Protei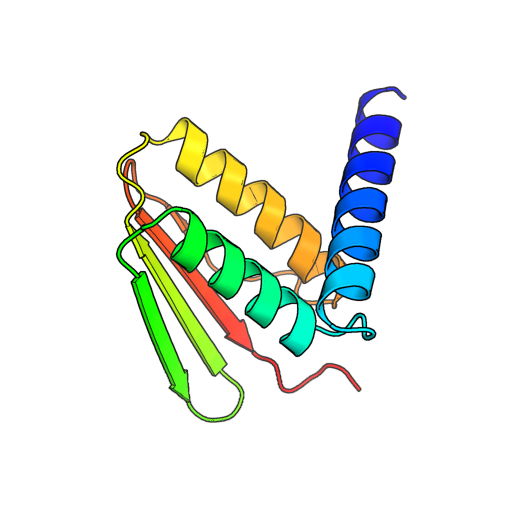n AF-K0IP11-F1 (afdb_monomer_lite)

Organism: Nitrososphaera gargensis (strain Ga9.2) (NCBI:txid1237085)

Sequence (105 aa):
MLAKIAEYIAKKETRDFVLMLRNEYNITSALDVIETWIRIAGYPYRHEVNFSKQAYTIQHEMGRKWSVYLKEQYESLFEDFGLKRVDFTVTDTTLSFMVDTEHLA

Structure (mmCIF, N/CA/C/O backbone):
data_AF-K0IP11-F1
#
_entry.id   AF-K0IP11-F1
#
loop_
_atom_site.group_PDB
_atom_site.id
_atom_site.type_symbol
_atom_site.label_atom_id
_atom_site.label_alt_id
_atom_site.label_comp_id
_atom_site.label_asym_id
_atom_site.label_entity_id
_atom_site.label_seq_id
_atom_site.pdbx_PDB_ins_code
_atom_site.Cartn_x
_atom_site.Cartn_y
_atom_site.Cartn_z
_atom_site.occupancy
_atom_site.B_iso_or_equiv
_atom_site.auth_seq_id
_atom_site.auth_comp_id
_atom_site.auth_asym_id
_atom_site.auth_atom_id
_atom_site.pdbx_PDB_model_num
ATOM 1 N N . MET A 1 1 ? 1.693 26.686 -6.260 1.00 82.00 1 MET A N 1
ATOM 2 C CA . MET A 1 1 ? 0.237 26.678 -6.532 1.00 82.00 1 MET A CA 1
ATOM 3 C C . MET A 1 1 ? -0.175 25.418 -7.289 1.00 82.00 1 MET A C 1
ATOM 5 O O . MET A 1 1 ? -0.962 24.665 -6.742 1.00 82.00 1 MET A O 1
ATOM 9 N N . LEU A 1 2 ? 0.413 25.127 -8.459 1.00 89.44 2 LEU A N 1
ATOM 10 C CA . LEU A 1 2 ? 0.066 23.948 -9.275 1.00 89.44 2 LEU A CA 1
ATOM 11 C C . LEU A 1 2 ? 0.237 22.598 -8.556 1.00 89.44 2 LEU A C 1
ATOM 13 O O . LEU A 1 2 ? -0.681 21.792 -8.587 1.00 89.44 2 LEU A O 1
ATOM 17 N N . ALA A 1 3 ? 1.351 22.382 -7.847 1.00 86.56 3 ALA A N 1
ATOM 18 C CA . ALA A 1 3 ? 1.587 21.128 -7.119 1.00 86.56 3 ALA A CA 1
ATOM 19 C C . ALA A 1 3 ? 0.498 20.823 -6.071 1.00 86.56 3 ALA A C 1
ATOM 21 O O . ALA A 1 3 ? 0.025 19.700 -5.991 1.00 86.56 3 ALA A O 1
ATOM 22 N N . LYS A 1 4 ? 0.029 21.844 -5.339 1.00 87.56 4 LYS A N 1
ATOM 23 C CA . LYS A 1 4 ? -1.056 21.694 -4.354 1.00 87.56 4 LYS A CA 1
ATOM 24 C C . LYS A 1 4 ? -2.401 21.365 -5.006 1.00 87.56 4 LYS A C 1
ATOM 26 O O . LYS A 1 4 ? -3.194 20.633 -4.434 1.00 87.56 4 LYS A O 1
ATOM 31 N N . ILE A 1 5 ? -2.664 21.916 -6.194 1.00 91.94 5 ILE A N 1
ATOM 32 C CA . ILE A 1 5 ? -3.877 21.598 -6.961 1.00 91.94 5 ILE A CA 1
ATOM 33 C C . ILE A 1 5 ? -3.803 20.155 -7.469 1.00 91.94 5 ILE A C 1
ATOM 35 O O . ILE A 1 5 ? -4.782 19.428 -7.353 1.00 91.94 5 ILE A O 1
ATOM 39 N N . ALA A 1 6 ? -2.647 19.731 -7.984 1.00 87.38 6 ALA A N 1
ATOM 40 C CA . ALA A 1 6 ? -2.434 18.357 -8.430 1.00 87.38 6 ALA A CA 1
ATOM 41 C C . ALA A 1 6 ? -2.608 17.354 -7.279 1.00 87.38 6 ALA A C 1
ATOM 43 O O . ALA A 1 6 ? -3.328 16.375 -7.437 1.00 87.38 6 ALA A O 1
ATOM 44 N N . GLU A 1 7 ? -2.026 17.638 -6.111 1.00 85.50 7 GLU A N 1
ATOM 45 C CA . GLU A 1 7 ? -2.199 16.830 -4.899 1.00 85.50 7 GLU A CA 1
ATOM 46 C C . GLU A 1 7 ? -3.674 16.753 -4.475 1.00 85.50 7 GLU A C 1
ATOM 48 O O . GLU A 1 7 ? -4.195 15.668 -4.233 1.00 85.50 7 GLU A O 1
ATOM 53 N N . TYR A 1 8 ? -4.376 17.891 -4.447 1.00 88.69 8 TYR A N 1
ATOM 54 C CA . TYR A 1 8 ? -5.800 17.939 -4.110 1.00 88.69 8 TYR A CA 1
ATOM 55 C C . TYR A 1 8 ? -6.659 17.103 -5.070 1.00 88.69 8 TYR A C 1
ATOM 57 O O . TYR A 1 8 ? -7.524 16.350 -4.622 1.00 88.69 8 TYR A O 1
ATOM 65 N N . ILE A 1 9 ? -6.415 17.210 -6.381 1.00 89.62 9 ILE A N 1
ATOM 66 C CA . ILE A 1 9 ? -7.131 16.422 -7.391 1.00 89.62 9 ILE A CA 1
ATOM 67 C C . ILE A 1 9 ? -6.821 14.933 -7.211 1.00 89.62 9 ILE A C 1
ATOM 69 O O . ILE A 1 9 ? -7.751 14.137 -7.166 1.00 89.62 9 ILE A O 1
ATOM 73 N N . ALA A 1 10 ? -5.552 14.553 -7.037 1.00 86.81 10 ALA A N 1
ATOM 74 C CA . ALA A 1 10 ? -5.158 13.156 -6.852 1.00 86.81 10 ALA A CA 1
ATOM 75 C C . ALA A 1 10 ? -5.820 12.518 -5.618 1.00 86.81 10 ALA A C 1
ATOM 77 O O . ALA A 1 10 ? -6.338 11.401 -5.703 1.00 86.81 10 ALA A O 1
ATOM 78 N N . LYS A 1 11 ? -5.867 13.242 -4.491 1.00 87.62 11 LYS A N 1
ATOM 79 C CA . LYS A 1 11 ? -6.560 12.798 -3.271 1.00 87.62 11 LYS A CA 1
ATOM 80 C C . LYS A 1 11 ? -8.060 12.638 -3.500 1.00 87.62 11 LYS A C 1
ATOM 82 O O . LYS A 1 11 ? -8.634 11.612 -3.145 1.00 87.62 11 LYS A O 1
ATOM 87 N N . LYS A 1 12 ? -8.693 13.623 -4.147 1.00 91.62 12 LYS A N 1
ATOM 88 C CA . LYS A 1 12 ? -10.125 13.573 -4.460 1.00 91.62 12 LYS A CA 1
ATOM 89 C C . LYS A 1 12 ? -10.472 12.384 -5.364 1.00 91.62 12 LYS A C 1
ATOM 91 O O . LYS A 1 12 ? -11.376 11.631 -5.029 1.00 91.62 12 LYS A O 1
ATOM 96 N N . GLU A 1 13 ? -9.739 12.192 -6.458 1.00 89.94 13 GLU A N 1
ATOM 97 C CA . GLU A 1 13 ? -9.947 11.077 -7.394 1.00 89.94 13 GLU A CA 1
ATOM 98 C C . GLU A 1 13 ? -9.764 9.720 -6.699 1.00 89.94 13 GLU A C 1
ATOM 100 O O . GLU A 1 13 ? -10.586 8.821 -6.861 1.00 89.94 13 GLU A O 1
ATOM 105 N N . THR A 1 14 ? -8.733 9.584 -5.856 1.00 88.31 14 THR A N 1
ATOM 106 C CA . THR A 1 14 ? -8.506 8.359 -5.071 1.00 88.31 14 THR A CA 1
ATOM 107 C C . THR A 1 14 ? -9.682 8.077 -4.134 1.00 88.31 14 THR A C 1
ATOM 109 O O . THR A 1 14 ? -10.186 6.954 -4.094 1.00 88.31 14 THR A O 1
ATOM 112 N N . ARG A 1 15 ? -10.179 9.100 -3.427 1.00 93.06 15 ARG A N 1
ATOM 113 C CA . ARG A 1 15 ? -11.352 8.987 -2.552 1.00 93.06 15 ARG A CA 1
ATOM 114 C C . ARG A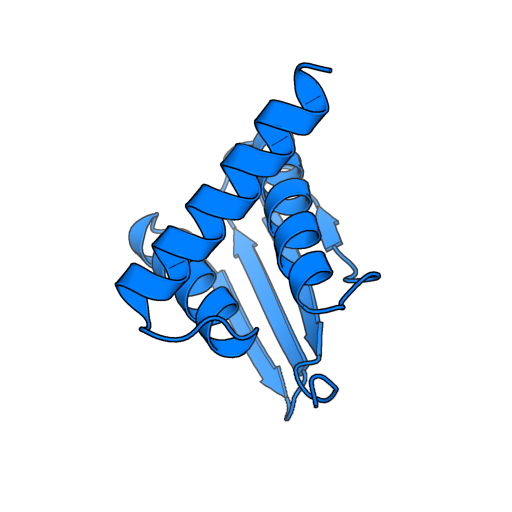 1 15 ? -12.618 8.599 -3.313 1.00 93.06 15 ARG A C 1
ATOM 116 O O . ARG A 1 15 ? -13.331 7.696 -2.879 1.00 93.06 15 ARG A O 1
ATOM 123 N N . ASP A 1 16 ? -12.897 9.269 -4.427 1.00 93.12 16 ASP A N 1
ATOM 124 C CA . ASP A 1 16 ? -14.080 9.010 -5.252 1.00 93.12 16 ASP A CA 1
ATOM 125 C C . ASP A 1 16 ? -14.036 7.584 -5.829 1.00 93.12 16 ASP A C 1
ATOM 127 O O . ASP A 1 16 ? -15.052 6.888 -5.843 1.00 93.12 16 ASP A O 1
ATOM 131 N N . PHE A 1 17 ? -12.848 7.095 -6.199 1.00 90.06 17 PHE A N 1
ATOM 132 C CA . PHE A 1 17 ? -12.649 5.724 -6.664 1.00 90.06 17 PHE A CA 1
ATOM 133 C C . PHE A 1 17 ? -12.885 4.676 -5.564 1.00 90.06 17 PHE A C 1
ATOM 135 O O . PHE A 1 17 ? -13.551 3.666 -5.808 1.00 90.06 17 PHE A O 1
ATOM 142 N N . VAL A 1 18 ? -12.394 4.916 -4.341 1.00 94.44 18 VAL A N 1
ATOM 143 C CA . VAL A 1 18 ? -12.656 4.023 -3.196 1.00 94.44 18 VAL A CA 1
ATOM 144 C C . VAL A 1 18 ? -14.154 3.965 -2.889 1.00 94.44 18 VAL A C 1
ATOM 146 O O . VAL A 1 18 ? -14.716 2.876 -2.769 1.00 94.44 18 VAL A O 1
ATOM 149 N N . LEU A 1 19 ? -14.823 5.121 -2.853 1.00 94.31 19 LEU A N 1
ATOM 150 C CA . LEU A 1 19 ? -16.271 5.198 -2.649 1.00 94.31 19 LEU A CA 1
ATOM 151 C C . LEU A 1 19 ? -17.054 4.486 -3.755 1.00 94.31 19 LEU A C 1
ATOM 153 O O . LEU A 1 19 ? -18.004 3.770 -3.456 1.00 94.31 19 LEU A O 1
ATOM 157 N N . MET A 1 20 ? -16.645 4.625 -5.016 1.00 94.81 20 MET A N 1
ATOM 158 C CA . MET A 1 20 ? -17.287 3.934 -6.135 1.00 94.81 20 MET A CA 1
ATOM 159 C C . MET A 1 20 ? -17.217 2.405 -5.988 1.00 94.81 20 MET A C 1
ATOM 161 O O . MET A 1 20 ? -18.186 1.718 -6.302 1.00 94.81 20 MET A O 1
ATOM 165 N N . LEU A 1 21 ? -16.087 1.862 -5.519 1.00 92.75 21 LEU A N 1
ATOM 166 C CA . LEU A 1 21 ? -15.873 0.412 -5.431 1.00 92.75 21 LEU A CA 1
ATOM 167 C C . LEU A 1 21 ? -16.351 -0.236 -4.129 1.00 92.75 21 LEU A C 1
ATOM 169 O O . LEU A 1 21 ? -16.576 -1.450 -4.117 1.00 92.75 21 LEU A O 1
ATOM 173 N N . ARG A 1 22 ? -16.432 0.520 -3.029 1.00 94.88 22 ARG A N 1
ATOM 174 C CA . ARG A 1 22 ? -16.724 -0.024 -1.690 1.00 94.88 22 ARG A CA 1
ATOM 175 C C . ARG A 1 22 ? -17.845 0.684 -0.941 1.00 94.88 22 ARG A C 1
ATOM 177 O O . ARG A 1 22 ? -18.251 0.193 0.102 1.00 94.88 22 ARG A O 1
ATOM 184 N N . ASN A 1 23 ? -18.378 1.786 -1.472 1.00 93.81 23 ASN A N 1
ATOM 185 C CA . ASN A 1 23 ? -19.442 2.598 -0.867 1.00 93.81 23 ASN A CA 1
ATOM 186 C C . ASN A 1 23 ? -19.090 3.212 0.509 1.00 93.81 23 ASN A C 1
ATOM 188 O O . ASN A 1 23 ? -19.911 3.901 1.111 1.00 93.81 23 ASN A O 1
ATOM 192 N N . GLU A 1 24 ? -17.859 3.020 0.987 1.00 93.81 24 GLU A N 1
ATOM 193 C CA . GLU A 1 24 ? -17.335 3.529 2.251 1.00 93.81 24 GLU A CA 1
ATOM 194 C C . GLU A 1 24 ? -15.910 4.061 2.054 1.00 93.81 24 GLU A C 1
ATOM 196 O O . GLU A 1 24 ? -15.152 3.548 1.232 1.00 93.81 24 GLU A O 1
ATOM 201 N N . TYR A 1 25 ? -15.536 5.099 2.811 1.00 93.38 25 TYR A N 1
ATOM 202 C CA . TYR A 1 25 ? -14.178 5.655 2.813 1.00 93.38 25 TYR A CA 1
ATOM 203 C C . TYR A 1 25 ? -13.542 5.489 4.194 1.00 93.38 25 TYR A C 1
ATOM 205 O O . TYR A 1 25 ? -13.536 6.409 5.010 1.00 93.38 25 TYR A O 1
ATOM 213 N N . ASN A 1 26 ? -13.042 4.283 4.456 1.00 93.06 26 ASN A N 1
ATOM 214 C CA . ASN A 1 26 ? -12.271 3.914 5.643 1.00 93.06 26 ASN A CA 1
ATOM 215 C C . ASN A 1 26 ? -10.999 3.157 5.224 1.00 93.06 26 ASN A C 1
ATOM 217 O O . ASN A 1 26 ? -10.879 2.735 4.070 1.00 93.06 26 ASN A O 1
ATOM 221 N N . ILE A 1 27 ? -10.051 2.981 6.154 1.00 93.25 27 ILE A N 1
ATOM 222 C CA . ILE A 1 27 ? -8.760 2.341 5.854 1.00 93.25 27 ILE A CA 1
ATOM 223 C C . ILE A 1 27 ? -8.936 0.934 5.278 1.00 93.25 27 ILE A C 1
ATOM 225 O O . ILE A 1 27 ? -8.256 0.576 4.321 1.00 93.25 27 ILE A O 1
ATOM 229 N N . THR A 1 28 ? -9.892 0.163 5.799 1.00 93.12 28 THR A N 1
ATOM 230 C CA . THR A 1 28 ? -10.173 -1.193 5.322 1.00 93.12 28 THR A CA 1
ATOM 231 C C . THR A 1 28 ? -10.589 -1.165 3.858 1.00 93.12 28 THR A C 1
ATOM 233 O O . THR A 1 28 ? -10.000 -1.873 3.053 1.00 93.12 28 THR A O 1
ATOM 236 N N . SER A 1 29 ? -11.521 -0.285 3.483 1.00 95.12 29 SER A N 1
ATOM 237 C CA . SER A 1 29 ? -11.975 -0.113 2.097 1.00 95.12 29 SER A CA 1
ATOM 238 C C . SER A 1 29 ? -10.851 0.349 1.167 1.00 95.12 29 SER A C 1
ATOM 240 O O . SER A 1 29 ? -10.761 -0.110 0.029 1.00 95.12 29 SER A O 1
ATOM 242 N N . ALA A 1 30 ? -9.975 1.235 1.643 1.00 94.88 30 ALA A N 1
ATOM 243 C CA . ALA A 1 30 ? -8.823 1.710 0.884 1.00 94.88 30 ALA A CA 1
ATOM 244 C C . ALA A 1 30 ? -7.802 0.589 0.608 1.00 94.88 30 ALA A C 1
ATOM 246 O O . ALA A 1 30 ? -7.350 0.437 -0.530 1.00 94.88 30 ALA A O 1
ATOM 247 N N . LEU A 1 31 ? -7.482 -0.230 1.616 1.00 95.25 31 LEU A N 1
ATOM 248 C CA . LEU A 1 31 ? -6.608 -1.401 1.471 1.00 95.25 31 LEU A CA 1
ATOM 249 C C . LEU A 1 31 ? -7.209 -2.441 0.521 1.00 95.25 31 LEU A C 1
ATOM 251 O O . LEU A 1 31 ? -6.516 -2.953 -0.355 1.00 95.25 31 LEU A O 1
ATOM 255 N N . ASP A 1 32 ? -8.516 -2.669 0.620 1.00 94.88 32 ASP A N 1
ATOM 256 C CA . ASP A 1 32 ? -9.257 -3.584 -0.248 1.00 94.88 32 ASP A CA 1
ATOM 257 C C . ASP A 1 32 ? -9.184 -3.167 -1.729 1.00 94.88 32 ASP A C 1
ATOM 259 O O . ASP A 1 32 ? -9.077 -3.997 -2.641 1.00 94.88 32 ASP A O 1
ATOM 263 N N . VAL A 1 33 ? -9.213 -1.856 -1.984 1.00 94.81 33 VAL A N 1
ATOM 264 C CA . VAL A 1 33 ? -9.052 -1.268 -3.319 1.00 94.81 33 VAL A CA 1
ATOM 265 C C . VAL A 1 33 ? -7.609 -1.375 -3.810 1.00 94.81 33 VAL A C 1
ATOM 267 O O . VAL A 1 33 ? -7.405 -1.734 -4.972 1.00 94.81 33 VAL A O 1
ATOM 270 N N . ILE A 1 34 ? -6.613 -1.133 -2.950 1.00 95.06 34 ILE A N 1
ATOM 271 C CA . ILE A 1 34 ? -5.197 -1.369 -3.274 1.00 95.06 34 ILE A CA 1
ATOM 272 C C . ILE A 1 34 ? -4.988 -2.832 -3.685 1.00 95.06 34 ILE A C 1
ATOM 274 O O . ILE A 1 34 ? -4.430 -3.097 -4.751 1.00 95.06 34 ILE A O 1
ATOM 278 N N . GLU A 1 35 ? -5.480 -3.783 -2.891 1.00 95.12 35 GLU A N 1
ATOM 279 C CA . GLU A 1 35 ? -5.330 -5.210 -3.179 1.00 95.12 35 GLU A CA 1
ATOM 280 C C . GLU A 1 35 ? -6.059 -5.615 -4.466 1.00 95.12 35 GLU A C 1
ATOM 282 O O . GLU A 1 35 ? -5.526 -6.374 -5.279 1.00 95.12 35 GLU A O 1
ATOM 287 N N . THR A 1 36 ? -7.245 -5.052 -4.710 1.00 94.31 36 THR A N 1
ATOM 288 C CA . THR A 1 36 ? -7.974 -5.248 -5.970 1.00 94.31 36 THR A CA 1
ATOM 289 C C . THR A 1 36 ? -7.141 -4.785 -7.171 1.00 94.31 36 THR A C 1
ATOM 291 O O . THR A 1 36 ? -7.040 -5.516 -8.157 1.00 94.31 36 THR A O 1
ATOM 294 N N . TRP A 1 37 ? -6.494 -3.619 -7.089 1.00 92.94 37 TRP A N 1
ATOM 295 C CA . TRP A 1 37 ? -5.611 -3.119 -8.148 1.00 92.94 37 TRP A CA 1
ATOM 296 C C . TRP A 1 37 ? -4.393 -4.010 -8.376 1.00 92.94 37 TRP A C 1
ATOM 298 O O . TRP A 1 37 ? -4.092 -4.331 -9.523 1.00 92.94 37 TRP A O 1
ATOM 308 N N . ILE A 1 38 ? -3.721 -4.438 -7.305 1.00 94.75 38 ILE A N 1
ATOM 309 C CA . ILE A 1 38 ? -2.566 -5.348 -7.368 1.00 94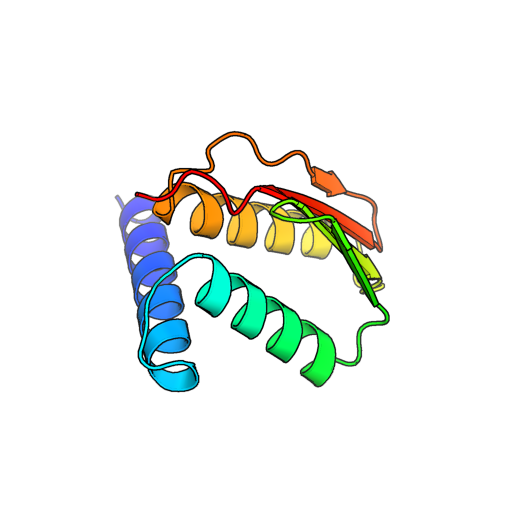.75 38 ILE A CA 1
ATOM 310 C C . ILE A 1 38 ? -2.958 -6.651 -8.074 1.00 94.75 38 ILE A C 1
ATOM 312 O O . ILE A 1 38 ? -2.249 -7.118 -8.967 1.00 94.75 38 ILE A O 1
ATOM 316 N N . ARG A 1 39 ? -4.129 -7.198 -7.725 1.00 95.19 39 ARG A N 1
ATOM 317 C CA . ARG A 1 39 ? -4.675 -8.420 -8.320 1.00 95.19 39 ARG A CA 1
ATOM 318 C C . ARG A 1 39 ? -5.005 -8.245 -9.802 1.00 95.19 39 ARG A C 1
ATOM 320 O O . ARG A 1 39 ? -4.643 -9.104 -10.599 1.00 95.19 39 ARG A O 1
ATOM 327 N N . ILE A 1 40 ? -5.660 -7.144 -10.182 1.00 94.81 40 ILE A N 1
ATOM 328 C CA . ILE A 1 40 ? -5.992 -6.840 -11.586 1.00 94.81 40 ILE A CA 1
ATOM 329 C C . ILE A 1 40 ? -4.724 -6.609 -12.417 1.00 94.81 40 ILE A C 1
ATOM 331 O O . ILE A 1 40 ? -4.654 -7.057 -13.559 1.00 94.81 40 ILE A O 1
ATOM 335 N N . ALA A 1 41 ? -3.711 -5.955 -11.845 1.00 93.50 41 ALA A N 1
ATOM 336 C CA . ALA A 1 41 ? -2.418 -5.744 -12.489 1.00 93.50 41 ALA A CA 1
ATOM 337 C C . ALA A 1 41 ? -1.605 -7.043 -12.658 1.00 93.50 41 ALA A C 1
ATOM 339 O O . ALA A 1 41 ? -0.611 -7.053 -13.380 1.00 93.50 41 ALA A O 1
ATOM 340 N N . GLY A 1 42 ? -2.019 -8.137 -12.010 1.00 96.25 42 GLY A N 1
ATOM 341 C CA . GLY A 1 42 ? -1.343 -9.429 -12.085 1.00 96.25 42 GLY A CA 1
ATOM 342 C C . GLY A 1 42 ? -0.022 -9.475 -11.319 1.00 96.25 42 GLY A C 1
ATOM 343 O O . GLY A 1 42 ? 0.810 -10.336 -11.601 1.00 96.25 42 GLY A O 1
ATOM 344 N N . TYR A 1 43 ? 0.193 -8.564 -10.367 1.00 96.88 43 TYR A N 1
ATOM 345 C CA . TYR A 1 43 ? 1.404 -8.563 -9.553 1.00 96.88 43 TYR A CA 1
ATOM 346 C C . TYR A 1 43 ? 1.362 -9.705 -8.535 1.00 96.88 43 TYR A C 1
ATOM 348 O O . TYR A 1 43 ? 0.391 -9.807 -7.779 1.00 96.88 43 TYR A O 1
ATOM 356 N N . PRO A 1 44 ? 2.408 -10.547 -8.453 1.00 97.56 44 PRO A N 1
ATOM 357 C CA . PRO A 1 44 ? 2.589 -11.422 -7.309 1.00 97.56 44 PRO A CA 1
ATOM 358 C C . PRO A 1 44 ? 2.651 -10.592 -6.026 1.00 97.56 44 PRO A C 1
ATOM 360 O O . PRO A 1 44 ? 3.392 -9.610 -5.934 1.00 97.56 44 PRO A O 1
ATOM 363 N N . TYR A 1 45 ? 1.877 -10.981 -5.019 1.00 98.00 45 TYR A N 1
ATOM 364 C CA . TYR A 1 45 ? 1.880 -10.296 -3.735 1.00 98.00 45 TYR A CA 1
ATOM 365 C C . TYR A 1 45 ? 1.670 -11.265 -2.577 1.00 98.00 45 TYR A C 1
ATOM 367 O O . TYR A 1 45 ? 1.151 -12.370 -2.737 1.00 98.00 45 TYR A O 1
ATOM 375 N N . ARG A 1 46 ? 2.088 -10.825 -1.394 1.00 98.00 46 ARG A N 1
ATOM 376 C CA . ARG A 1 46 ? 1.818 -11.461 -0.110 1.00 98.00 46 ARG A CA 1
ATOM 377 C C . ARG A 1 46 ? 1.032 -10.480 0.743 1.00 98.00 46 ARG A C 1
ATOM 379 O O . ARG A 1 46 ? 1.438 -9.323 0.853 1.00 98.00 46 ARG A O 1
ATOM 386 N N . HIS A 1 47 ? -0.051 -10.959 1.338 1.00 97.25 47 HIS A N 1
ATOM 387 C CA . HIS A 1 47 ? -0.832 -10.236 2.329 1.00 97.25 47 HIS A CA 1
ATOM 388 C C . HIS A 1 47 ? -0.919 -11.111 3.585 1.00 97.25 47 HIS A C 1
ATOM 390 O O . HIS A 1 47 ? -1.401 -12.242 3.526 1.00 97.25 47 HIS A O 1
ATOM 396 N N . GLU A 1 48 ? -0.391 -10.611 4.700 1.00 96.94 48 GLU A N 1
ATOM 397 C CA . GLU A 1 48 ? -0.411 -11.273 6.004 1.00 96.94 48 GLU A CA 1
ATOM 398 C C . GLU A 1 48 ? -1.215 -10.427 6.992 1.00 96.94 48 GLU A C 1
ATOM 400 O O . GLU A 1 48 ? -0.959 -9.232 7.142 1.00 96.94 48 GLU A O 1
ATOM 405 N N . VAL A 1 49 ? -2.172 -11.052 7.679 1.00 94.44 49 VAL A N 1
ATOM 406 C CA . VAL A 1 49 ? -3.044 -10.392 8.658 1.00 94.44 49 VAL A CA 1
ATOM 407 C C . VAL A 1 49 ? -2.760 -10.953 10.046 1.00 94.44 49 VAL A C 1
ATOM 409 O O . VAL A 1 49 ? -2.815 -12.165 10.256 1.00 94.44 49 VAL A O 1
ATOM 412 N N . ASN A 1 50 ? -2.484 -10.069 11.001 1.00 92.62 50 ASN A N 1
ATOM 413 C CA . ASN A 1 50 ? -2.310 -10.399 12.410 1.00 92.62 50 ASN A CA 1
ATOM 414 C C . ASN A 1 50 ? -3.108 -9.409 13.269 1.00 92.62 50 ASN A C 1
ATOM 416 O O . ASN A 1 50 ? -2.647 -8.302 13.547 1.00 92.62 50 ASN A O 1
ATOM 420 N N . PHE A 1 51 ? -4.318 -9.817 13.664 1.00 90.19 51 PHE A N 1
ATOM 421 C CA . PHE A 1 51 ? -5.322 -8.948 14.285 1.00 90.19 51 PHE A CA 1
ATOM 422 C C . PHE A 1 51 ? -5.579 -7.699 13.427 1.00 90.19 51 PHE A C 1
ATOM 424 O O . PHE A 1 51 ? -6.129 -7.802 12.334 1.00 90.19 51 PHE A O 1
ATOM 431 N N . SER A 1 52 ? -5.167 -6.537 13.916 1.00 90.19 52 SER A N 1
ATOM 432 C CA . SER A 1 52 ? -5.279 -5.226 13.287 1.00 90.19 52 SER A CA 1
ATOM 433 C C . SER A 1 52 ? -4.113 -4.879 12.363 1.00 90.19 52 SER A C 1
ATOM 435 O O . SER A 1 52 ? -4.209 -3.951 11.564 1.00 90.19 52 SER A O 1
ATOM 437 N N . LYS A 1 53 ? -3.013 -5.631 12.423 1.00 92.38 53 LYS A N 1
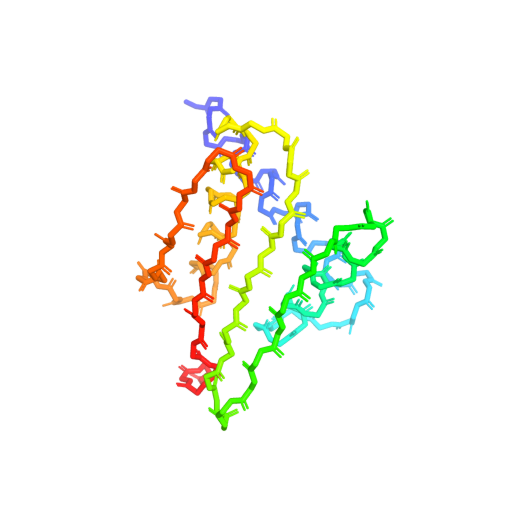ATOM 438 C CA . LYS A 1 53 ? -1.824 -5.370 11.613 1.00 92.38 53 LYS A CA 1
ATOM 439 C C . LYS A 1 53 ? -1.897 -6.138 10.308 1.00 92.38 53 LYS A C 1
ATOM 441 O O . LYS A 1 53 ? -1.983 -7.365 10.308 1.00 92.38 53 LYS A O 1
ATOM 446 N N . GLN A 1 54 ? -1.813 -5.415 9.202 1.00 94.69 54 GLN A N 1
ATOM 447 C CA . GLN A 1 54 ? -1.783 -5.983 7.861 1.00 94.69 54 GLN A CA 1
ATOM 448 C C . GLN A 1 54 ? -0.450 -5.649 7.200 1.00 94.69 54 GLN A C 1
ATOM 450 O O . GLN A 1 54 ? -0.074 -4.480 7.097 1.00 94.69 54 GLN A O 1
ATOM 455 N N . ALA A 1 55 ? 0.273 -6.677 6.765 1.00 96.31 55 ALA A N 1
ATOM 456 C CA . ALA A 1 55 ? 1.540 -6.548 6.062 1.00 96.31 55 ALA A CA 1
ATOM 457 C C . ALA A 1 55 ? 1.375 -6.940 4.594 1.00 96.31 55 ALA A C 1
ATOM 459 O O . ALA A 1 55 ? 0.865 -8.015 4.273 1.00 96.31 55 ALA A O 1
ATOM 460 N N . TYR A 1 56 ? 1.858 -6.074 3.709 1.00 97.88 56 TYR A N 1
ATOM 461 C CA . TYR A 1 56 ? 1.811 -6.246 2.265 1.00 97.88 56 TYR A CA 1
ATOM 462 C C . T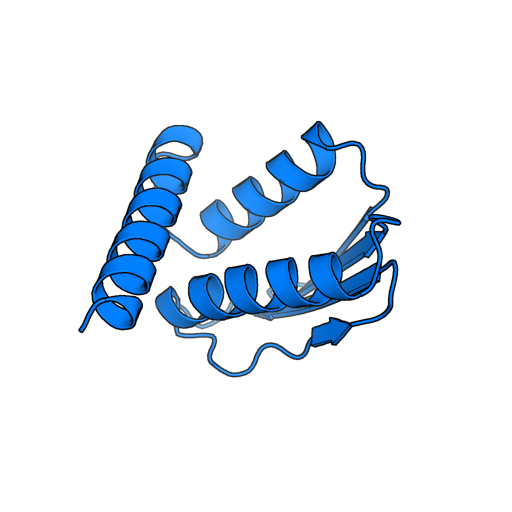YR A 1 56 ? 3.229 -6.319 1.707 1.00 97.88 56 TYR A C 1
ATOM 464 O O . TYR A 1 56 ? 4.121 -5.581 2.123 1.00 97.88 56 TYR A O 1
ATOM 472 N N . THR A 1 57 ? 3.450 -7.210 0.746 1.00 98.12 57 THR A N 1
ATOM 473 C CA . THR A 1 57 ? 4.661 -7.253 -0.084 1.00 98.12 57 THR A CA 1
ATOM 474 C C . THR A 1 57 ? 4.248 -7.482 -1.524 1.00 98.12 57 THR A C 1
ATOM 476 O O . THR A 1 57 ? 3.671 -8.520 -1.832 1.00 98.12 57 THR A O 1
ATOM 479 N N . ILE A 1 58 ? 4.533 -6.518 -2.392 1.00 98.00 58 ILE A N 1
ATOM 480 C CA . ILE A 1 58 ? 4.058 -6.462 -3.775 1.00 98.00 58 ILE A CA 1
ATOM 481 C C . ILE A 1 58 ? 5.265 -6.532 -4.699 1.00 98.00 58 ILE A C 1
ATOM 483 O O . ILE A 1 58 ? 6.100 -5.629 -4.670 1.00 98.00 58 ILE A O 1
ATOM 487 N N . GLN A 1 59 ? 5.344 -7.562 -5.535 1.00 97.88 59 GLN A N 1
ATOM 488 C CA . GLN A 1 59 ? 6.382 -7.706 -6.549 1.00 97.88 59 GLN A CA 1
ATOM 489 C C . GLN A 1 59 ? 5.833 -7.233 -7.899 1.00 97.88 59 GLN A C 1
ATOM 491 O O . GLN A 1 59 ? 4.995 -7.891 -8.505 1.00 97.88 59 GLN A O 1
ATOM 496 N N . HIS A 1 60 ? 6.288 -6.070 -8.359 1.00 96.00 60 HIS A N 1
ATOM 497 C CA . HIS A 1 60 ? 5.773 -5.421 -9.566 1.00 96.00 60 HIS A CA 1
ATOM 498 C C . HIS A 1 60 ? 6.762 -5.445 -10.749 1.00 96.00 60 HIS A C 1
ATOM 500 O O . HIS A 1 60 ? 6.325 -5.305 -11.882 1.00 96.00 60 HIS A O 1
ATOM 506 N N . GLU A 1 61 ? 8.078 -5.609 -10.525 1.00 93.44 61 GLU A N 1
ATOM 507 C CA . GLU A 1 61 ? 9.108 -5.723 -11.593 1.00 93.44 61 GLU A CA 1
ATOM 508 C C . GLU A 1 61 ? 9.168 -4.537 -12.594 1.00 93.44 61 GLU A C 1
ATOM 510 O O . GLU A 1 61 ? 9.544 -4.688 -13.753 1.00 93.44 61 GLU A O 1
ATOM 515 N N . MET A 1 62 ? 8.825 -3.318 -12.152 1.00 96.12 62 MET A N 1
ATOM 516 C CA . MET A 1 62 ? 8.728 -2.115 -13.017 1.00 96.12 62 MET A CA 1
ATOM 517 C C . MET A 1 62 ? 9.848 -1.080 -12.812 1.00 96.12 62 MET A C 1
ATOM 519 O O . MET A 1 62 ? 9.814 0.008 -13.390 1.00 96.12 62 MET A O 1
ATOM 523 N N . GLY A 1 63 ? 10.844 -1.390 -11.983 1.00 97.06 63 GLY A N 1
ATOM 524 C CA . GLY A 1 63 ? 11.939 -0.478 -11.663 1.00 97.06 63 GLY A CA 1
ATOM 525 C C . GLY A 1 63 ? 11.612 0.514 -10.539 1.00 97.06 63 GLY A C 1
ATOM 526 O O . GLY A 1 63 ? 10.458 0.839 -10.249 1.00 97.06 63 GLY A O 1
ATOM 527 N N . ARG A 1 64 ? 12.672 1.068 -9.941 1.00 96.44 64 ARG A N 1
ATOM 528 C CA . ARG A 1 64 ? 12.617 1.893 -8.721 1.00 96.44 64 ARG A CA 1
ATOM 529 C C . ARG A 1 64 ? 11.684 3.097 -8.787 1.00 96.44 64 ARG A C 1
ATOM 531 O O . ARG A 1 64 ? 11.091 3.476 -7.783 1.00 96.44 64 ARG A O 1
ATOM 538 N N . LYS A 1 65 ? 11.565 3.735 -9.957 1.00 97.38 65 LYS A N 1
ATOM 539 C CA . LYS A 1 65 ? 10.684 4.905 -10.129 1.00 97.38 65 LYS A CA 1
ATOM 540 C C . LYS A 1 65 ? 9.223 4.542 -9.877 1.00 97.38 65 LYS A C 1
ATOM 542 O O . LYS A 1 65 ? 8.503 5.341 -9.290 1.00 97.38 65 LYS A O 1
ATOM 547 N N . TRP A 1 66 ? 8.813 3.345 -10.288 1.00 96.12 66 TRP A N 1
ATOM 548 C CA . TRP A 1 66 ? 7.470 2.843 -10.034 1.00 96.12 66 TRP A CA 1
ATOM 549 C C . TRP A 1 66 ? 7.259 2.531 -8.552 1.00 96.12 66 TRP A C 1
ATOM 551 O O . TRP A 1 66 ? 6.242 2.910 -7.984 1.00 96.12 66 TRP A O 1
ATOM 561 N N . SER A 1 67 ? 8.252 1.926 -7.901 1.00 97.06 67 SER A N 1
ATOM 562 C CA . SER A 1 67 ? 8.207 1.619 -6.468 1.00 97.06 67 SER A CA 1
ATOM 563 C C . SER A 1 67 ? 8.081 2.887 -5.619 1.00 97.06 67 SER A C 1
ATOM 565 O O . SER A 1 67 ? 7.270 2.939 -4.699 1.00 97.06 67 SER A O 1
ATOM 567 N N . VAL A 1 68 ? 8.835 3.937 -5.967 1.00 96.62 68 VAL A N 1
ATOM 568 C CA . VAL A 1 68 ? 8.721 5.256 -5.327 1.00 96.62 68 VAL A CA 1
ATOM 569 C C . VAL A 1 68 ? 7.360 5.883 -5.616 1.00 96.62 68 VAL A C 1
ATOM 571 O O . VAL A 1 68 ? 6.723 6.368 -4.693 1.00 96.62 68 VAL A O 1
ATOM 574 N N . TYR A 1 69 ? 6.875 5.833 -6.859 1.00 94.69 69 TYR A N 1
ATOM 575 C CA . TYR A 1 69 ? 5.544 6.344 -7.195 1.00 94.69 69 TYR A CA 1
ATOM 576 C C . TYR A 1 69 ? 4.439 5.690 -6.348 1.00 94.69 69 TYR A C 1
ATOM 578 O O . TYR A 1 69 ? 3.624 6.398 -5.761 1.00 94.69 69 TYR A O 1
ATOM 586 N N . LEU A 1 70 ? 4.440 4.358 -6.232 1.00 95.19 70 LEU A N 1
ATOM 587 C CA . LEU A 1 70 ? 3.473 3.637 -5.403 1.00 95.19 70 LEU A CA 1
ATOM 588 C C . LEU A 1 70 ? 3.610 3.986 -3.916 1.00 95.19 70 LEU A C 1
ATOM 590 O O . LEU A 1 70 ? 2.592 4.194 -3.261 1.00 95.19 70 LEU A O 1
ATOM 594 N N . LYS A 1 71 ? 4.843 4.102 -3.397 1.00 96.12 71 LYS A N 1
ATOM 595 C CA . LYS A 1 71 ? 5.090 4.556 -2.019 1.00 96.12 71 LYS A CA 1
ATOM 596 C C . LYS A 1 71 ? 4.417 5.902 -1.762 1.00 96.12 71 LYS A C 1
ATOM 598 O O . LYS A 1 71 ? 3.628 5.991 -0.833 1.00 96.12 71 LYS A O 1
ATOM 603 N N . GLU A 1 72 ? 4.705 6.921 -2.571 1.00 93.62 72 GLU A N 1
ATOM 604 C CA . GLU A 1 72 ? 4.170 8.273 -2.347 1.00 93.62 72 GLU A CA 1
ATOM 605 C C . GLU A 1 72 ? 2.634 8.295 -2.433 1.00 93.62 72 GLU A C 1
ATOM 607 O O . GLU A 1 72 ? 1.975 8.956 -1.633 1.00 93.62 72 GLU A O 1
ATOM 612 N N . GLN A 1 73 ? 2.045 7.523 -3.356 1.00 92.38 73 GLN A N 1
ATOM 613 C CA . GLN A 1 73 ? 0.589 7.392 -3.465 1.00 92.38 73 GLN A CA 1
ATOM 614 C C . GLN A 1 73 ? -0.031 6.734 -2.224 1.00 92.38 73 GLN A C 1
ATOM 616 O O . GLN A 1 73 ? -1.039 7.222 -1.713 1.00 92.38 73 GLN A O 1
ATOM 621 N N . TYR A 1 74 ? 0.545 5.631 -1.740 1.00 94.94 74 TYR A N 1
ATOM 622 C CA . TYR A 1 74 ? 0.016 4.909 -0.581 1.00 94.94 74 TYR A CA 1
ATOM 623 C C . TYR A 1 74 ? 0.253 5.666 0.719 1.00 94.94 74 TYR A C 1
ATOM 625 O O . TYR A 1 74 ? -0.651 5.746 1.539 1.00 94.94 74 TYR A O 1
ATOM 633 N N . GLU A 1 75 ? 1.420 6.283 0.888 1.00 93.19 75 GLU A N 1
ATOM 634 C CA . GLU A 1 75 ? 1.718 7.146 2.030 1.00 93.19 75 GLU A CA 1
ATOM 635 C C . GLU A 1 75 ? 0.716 8.303 2.110 1.00 93.19 75 GLU A C 1
ATOM 637 O O . GLU A 1 75 ? 0.094 8.499 3.152 1.00 93.19 75 GLU A O 1
ATOM 642 N N . SER A 1 76 ? 0.448 8.981 0.987 1.00 90.81 76 SER A N 1
ATOM 643 C CA . SER A 1 76 ? -0.555 10.048 0.933 1.00 90.81 76 SER A CA 1
ATOM 644 C C . SER A 1 76 ? -1.970 9.561 1.269 1.00 90.81 76 SER A C 1
ATOM 646 O O . SER A 1 76 ? -2.704 10.245 1.980 1.00 90.81 76 SER A O 1
ATOM 648 N N . LEU A 1 77 ? -2.349 8.367 0.803 1.00 92.38 77 LEU A N 1
ATOM 649 C CA . LEU A 1 77 ? -3.639 7.756 1.132 1.00 92.38 77 LEU A CA 1
ATOM 650 C C . LEU A 1 77 ? -3.740 7.389 2.618 1.00 92.38 77 LEU A C 1
ATOM 652 O O . LEU A 1 77 ? -4.778 7.590 3.238 1.00 92.38 77 LEU A O 1
ATOM 656 N N . PHE A 1 78 ? -2.675 6.853 3.209 1.00 93.31 78 PHE A N 1
ATOM 657 C CA . PHE A 1 78 ? -2.642 6.476 4.621 1.00 93.31 78 PHE A CA 1
ATOM 658 C C . PHE A 1 78 ? -2.692 7.701 5.545 1.00 93.31 78 PHE A C 1
ATOM 660 O O . PHE A 1 78 ? -3.332 7.651 6.599 1.00 93.31 78 PHE A O 1
ATOM 667 N N . GLU A 1 79 ? -2.112 8.830 5.134 1.00 91.50 79 GLU A N 1
ATOM 668 C CA . GLU A 1 79 ? -2.224 10.100 5.859 1.00 91.50 79 GLU A CA 1
ATOM 669 C C . GLU A 1 79 ? -3.667 10.609 5.985 1.00 91.50 79 GLU A C 1
ATOM 671 O O . GLU A 1 79 ? -4.012 11.154 7.039 1.00 91.50 79 GLU A O 1
ATOM 676 N N . ASP A 1 80 ? -4.521 10.400 4.973 1.00 90.00 80 ASP A N 1
ATOM 677 C CA . ASP A 1 80 ? -5.953 10.752 5.032 1.00 90.00 80 ASP A CA 1
ATOM 678 C C . ASP A 1 80 ? -6.681 9.997 6.156 1.00 90.00 80 ASP A C 1
ATOM 680 O O . ASP A 1 80 ? -7.675 10.477 6.704 1.00 90.00 80 ASP A O 1
ATOM 684 N N . PHE A 1 81 ? -6.149 8.834 6.532 1.00 91.12 81 PHE A N 1
ATOM 685 C CA . PHE A 1 81 ? -6.618 8.007 7.633 1.00 91.12 81 PHE A CA 1
ATOM 686 C C . PHE A 1 81 ? -5.775 8.189 8.901 1.00 91.12 81 PHE A C 1
ATOM 688 O O . PHE A 1 81 ? -5.818 7.347 9.778 1.00 91.12 81 PHE A O 1
ATOM 695 N N . GLY A 1 82 ? -4.970 9.247 9.030 1.00 90.69 82 GLY A N 1
ATOM 696 C CA . GLY A 1 82 ? -4.187 9.512 10.245 1.00 90.69 82 GLY A CA 1
ATOM 697 C C . GLY A 1 82 ? -2.954 8.617 10.450 1.00 90.69 82 GLY A C 1
ATOM 698 O O . GLY A 1 82 ? -2.248 8.776 11.449 1.00 90.69 82 GLY A O 1
ATOM 699 N N . LEU A 1 83 ? -2.630 7.735 9.502 1.00 90.38 83 LEU A N 1
ATOM 700 C CA . LEU A 1 83 ? -1.486 6.822 9.559 1.00 90.38 83 LEU A CA 1
ATOM 701 C C . LEU A 1 83 ? -0.217 7.497 9.004 1.00 90.38 83 LEU A C 1
ATOM 703 O O . LEU A 1 83 ? 0.233 7.225 7.897 1.00 90.38 83 LEU A O 1
ATOM 707 N N . LYS A 1 84 ? 0.380 8.403 9.786 1.00 77.75 84 LYS A N 1
ATOM 708 C CA . LYS A 1 84 ? 1.471 9.299 9.334 1.00 77.75 84 LYS A CA 1
ATOM 709 C C . LYS A 1 84 ? 2.880 8.688 9.279 1.00 77.75 84 LYS A C 1
ATOM 711 O O . LYS A 1 84 ? 3.838 9.411 9.020 1.00 77.75 84 LYS A O 1
ATOM 716 N N . ARG A 1 85 ? 3.056 7.417 9.650 1.00 79.88 85 ARG A N 1
ATOM 717 C CA . ARG A 1 85 ? 4.380 6.772 9.790 1.00 79.88 85 ARG A CA 1
ATOM 718 C C . ARG A 1 85 ? 4.338 5.300 9.397 1.00 79.88 85 ARG A C 1
ATOM 720 O O . ARG A 1 85 ? 4.738 4.434 10.167 1.00 79.88 85 ARG A O 1
ATOM 727 N N . VAL A 1 86 ? 3.785 5.025 8.225 1.00 91.75 86 VAL A N 1
ATOM 728 C CA . VAL A 1 86 ? 3.844 3.682 7.651 1.00 91.75 86 VAL A CA 1
ATOM 729 C C . VAL A 1 86 ? 5.266 3.445 7.153 1.00 91.75 86 VAL A C 1
ATOM 731 O O . VAL A 1 86 ? 5.765 4.190 6.313 1.00 91.75 86 VAL A O 1
ATOM 734 N N . ASP A 1 87 ? 5.929 2.421 7.684 1.00 93.50 87 ASP A N 1
ATOM 735 C CA . ASP A 1 87 ? 7.267 2.051 7.235 1.00 93.50 87 ASP A CA 1
ATOM 736 C C . ASP A 1 87 ? 7.181 1.317 5.894 1.00 93.50 87 ASP A C 1
ATOM 738 O O . ASP A 1 87 ? 6.551 0.261 5.778 1.00 93.50 87 ASP A O 1
ATOM 742 N N . PHE A 1 88 ? 7.849 1.872 4.882 1.00 97.00 88 PHE A N 1
ATOM 743 C CA . PHE A 1 88 ? 7.961 1.270 3.558 1.00 97.00 88 PHE A CA 1
ATOM 744 C C . PHE A 1 88 ? 9.362 0.704 3.332 1.00 97.00 88 PHE A C 1
ATOM 746 O O . PHE A 1 88 ? 10.368 1.387 3.521 1.00 97.00 88 PHE A O 1
ATOM 753 N N . THR A 1 89 ? 9.427 -0.522 2.820 1.00 97.88 89 THR A N 1
ATOM 754 C CA . THR A 1 89 ? 10.637 -1.072 2.201 1.00 97.88 89 THR A CA 1
ATOM 755 C C . THR A 1 89 ? 10.485 -0.991 0.688 1.00 97.88 89 THR A C 1
ATOM 757 O O . THR A 1 89 ? 9.595 -1.615 0.112 1.00 97.88 89 THR A O 1
ATOM 760 N N . VAL A 1 90 ? 11.354 -0.209 0.047 1.00 97.56 90 VAL A N 1
ATOM 761 C CA . VAL A 1 90 ? 11.323 0.050 -1.397 1.00 97.56 90 VAL A CA 1
ATOM 762 C C . VAL A 1 90 ? 12.565 -0.548 -2.042 1.00 97.56 90 VAL A C 1
ATOM 764 O O . VAL A 1 90 ? 13.687 -0.166 -1.703 1.00 97.56 90 VAL A O 1
ATOM 767 N N . THR A 1 91 ? 12.372 -1.452 -2.996 1.00 97.75 91 THR A N 1
ATOM 768 C CA . THR A 1 91 ? 13.433 -1.926 -3.895 1.00 97.75 91 THR A CA 1
ATOM 769 C C . THR A 1 91 ? 13.119 -1.495 -5.324 1.00 97.75 91 THR A C 1
ATOM 771 O O . THR A 1 91 ? 12.200 -0.716 -5.554 1.00 97.75 91 THR A O 1
ATOM 774 N N . ASP A 1 92 ? 13.883 -1.973 -6.302 1.00 97.62 92 ASP A N 1
ATOM 775 C CA . ASP A 1 92 ? 13.609 -1.675 -7.707 1.00 97.62 92 ASP A CA 1
ATOM 776 C C . ASP A 1 92 ? 12.384 -2.441 -8.237 1.00 97.62 92 ASP A C 1
ATOM 778 O O . ASP A 1 92 ? 11.810 -2.068 -9.255 1.00 97.62 92 ASP A O 1
ATOM 782 N N . THR A 1 93 ? 11.972 -3.519 -7.574 1.00 97.31 93 THR A N 1
ATOM 783 C CA . THR A 1 93 ? 10.940 -4.428 -8.097 1.00 97.31 93 THR A CA 1
ATOM 784 C C . THR A 1 93 ? 9.870 -4.779 -7.078 1.00 97.31 93 THR A C 1
ATOM 786 O O . THR A 1 93 ? 8.878 -5.413 -7.435 1.00 97.31 93 THR A O 1
ATOM 789 N N . THR A 1 94 ? 10.064 -4.386 -5.820 1.00 97.62 94 THR A N 1
ATOM 790 C CA . THR A 1 94 ? 9.204 -4.748 -4.698 1.00 97.62 94 THR A CA 1
ATOM 791 C C . THR A 1 94 ? 8.882 -3.528 -3.843 1.00 97.62 94 THR A C 1
ATOM 793 O O . THR A 1 94 ? 9.752 -2.697 -3.565 1.00 97.62 94 THR A O 1
ATOM 796 N N . LEU A 1 95 ? 7.633 -3.455 -3.390 1.00 98.19 95 LEU A N 1
ATOM 797 C CA . LEU A 1 95 ? 7.176 -2.527 -2.362 1.00 98.19 95 LEU A CA 1
ATOM 798 C C . LEU A 1 95 ? 6.559 -3.322 -1.212 1.00 98.19 95 LEU A C 1
ATOM 800 O O . LEU A 1 95 ? 5.617 -4.085 -1.432 1.00 98.19 95 LEU A O 1
ATOM 804 N N . SER A 1 96 ? 7.057 -3.116 0.003 1.00 98.19 96 SER A N 1
ATOM 805 C CA . SER A 1 96 ? 6.478 -3.702 1.214 1.00 98.19 96 SER A CA 1
ATOM 806 C C . SER A 1 96 ? 6.121 -2.629 2.230 1.00 98.19 96 SER A C 1
ATOM 808 O O . SER A 1 96 ? 6.856 -1.652 2.368 1.00 98.19 96 SER A O 1
ATOM 810 N N . PHE A 1 97 ? 5.021 -2.825 2.951 1.00 97.25 97 PHE A N 1
ATOM 811 C CA . PHE A 1 97 ? 4.568 -1.932 4.017 1.00 97.25 97 PHE A CA 1
ATOM 812 C C . PHE A 1 97 ? 3.689 -2.666 5.030 1.00 97.25 97 PHE A C 1
ATOM 814 O O . PHE A 1 97 ? 3.143 -3.731 4.737 1.00 97.25 97 PHE A O 1
ATOM 821 N N . MET A 1 98 ? 3.544 -2.083 6.220 1.00 95.75 98 MET A N 1
ATOM 822 C CA . MET A 1 98 ? 2.653 -2.575 7.270 1.00 95.75 98 MET A CA 1
ATOM 823 C C . MET A 1 98 ? 1.757 -1.447 7.769 1.00 95.75 98 MET A C 1
ATOM 825 O O . MET A 1 98 ? 2.237 -0.360 8.077 1.00 95.75 98 MET A O 1
ATOM 829 N N . VAL A 1 99 ? 0.466 -1.729 7.889 1.00 94.00 99 VAL A N 1
ATOM 830 C CA . VAL A 1 99 ? -0.533 -0.805 8.430 1.00 94.00 99 VAL A CA 1
ATOM 831 C C . VAL A 1 99 ? -1.20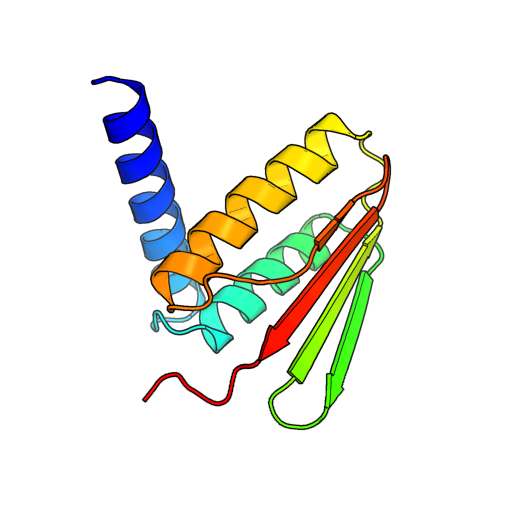2 -1.422 9.648 1.00 94.00 99 VAL A C 1
ATOM 833 O O . VAL A 1 99 ? -1.436 -2.629 9.685 1.00 94.00 99 VAL A O 1
ATOM 836 N N . ASP A 1 100 ? -1.498 -0.591 10.641 1.00 91.69 100 ASP A N 1
ATOM 837 C CA . ASP A 1 100 ? -2.304 -0.964 11.799 1.00 91.69 100 ASP A CA 1
ATOM 838 C C . ASP A 1 100 ? -3.691 -0.334 11.647 1.00 91.69 100 ASP A C 1
ATOM 840 O O . ASP A 1 100 ? -3.819 0.887 11.530 1.00 91.69 100 ASP A O 1
ATOM 844 N N . THR A 1 101 ? -4.724 -1.167 11.576 1.00 87.56 101 THR A N 1
ATOM 845 C CA . THR A 1 101 ? -6.110 -0.724 11.412 1.00 87.56 101 THR A CA 1
ATOM 846 C C . THR A 1 101 ? -6.820 -0.509 12.751 1.00 87.56 101 THR A C 1
ATOM 848 O O . THR A 1 101 ? -7.917 0.050 12.768 1.00 87.56 101 THR A O 1
ATOM 851 N N . GLU A 1 102 ? -6.226 -0.912 13.882 1.00 79.31 102 GLU A N 1
ATOM 852 C CA . GLU A 1 102 ? -6.681 -0.514 15.217 1.00 79.31 102 GLU A CA 1
ATOM 853 C C . GLU A 1 102 ? -6.075 0.848 15.527 1.00 79.31 102 GLU A C 1
ATOM 855 O O . GLU A 1 102 ? -4.961 0.923 16.021 1.00 79.31 102 GLU A O 1
ATOM 860 N N . HIS A 1 103 ? -6.808 1.921 15.224 1.00 56.53 103 HIS A N 1
ATOM 861 C CA . HIS A 1 103 ? -6.806 3.213 15.948 1.00 56.53 103 HIS A CA 1
ATOM 862 C C . HIS A 1 103 ? -7.573 4.320 15.213 1.00 56.53 103 HIS A C 1
ATOM 864 O O . HIS A 1 103 ? -7.374 5.501 15.480 1.00 56.53 103 HIS A O 1
ATOM 870 N N . LEU A 1 104 ? -8.503 3.967 14.327 1.00 52.84 104 LEU A N 1
ATOM 871 C CA . LEU A 1 104 ? -9.335 4.945 13.628 1.00 52.84 104 LEU A CA 1
ATOM 872 C C . LEU A 1 104 ? -10.755 4.910 14.188 1.00 52.84 104 LEU A C 1
ATOM 874 O O . LEU A 1 104 ? -11.680 4.430 13.536 1.00 52.84 104 LEU A O 1
ATOM 878 N N . ALA A 1 105 ? -10.872 5.359 15.438 1.00 35.03 105 ALA A N 1
ATOM 879 C CA . ALA A 1 105 ? -12.130 5.736 16.075 1.00 35.03 105 ALA A CA 1
ATOM 880 C C . ALA A 1 105 ? -12.248 7.264 16.098 1.00 35.03 105 ALA A C 1
ATOM 882 O O . ALA A 1 105 ? -11.218 7.920 16.383 1.00 35.03 105 ALA A O 1
#

pLDDT: mean 92.03, std 8.71, range [35.03, 98.19]

Foldseek 3Di:
DVVVVVLVVLQVVLQVVLCVVPVDQAPVSSVVVVVVVLVVLVWDKDWDDDPQKIKIKTFAQQFQVVQVVVVVSVCSSVVVQVNNDWDWDGDTGMIITMDGRPPRD

Radius of gyration: 13.65 Å; chains: 1; bounding box: 33×38×29 Å

Secondary structure (DSSP, 8-state):
-HHHHHHHHHHHHHHHHHHHHHS--SHHHHHHHHHHHHHHTT--EEEEEETTEEEEEEE--S-HHHHHHHHHHHHHHHHHTT-TT--EEE-SSEEEEEEE-TT--